Protein AF-A0A973D2G6-F1 (afdb_monomer)

Structure (mmCIF, N/CA/C/O backbone):
data_AF-A0A973D2G6-F1
#
_entry.id   AF-A0A973D2G6-F1
#
loop_
_atom_site.group_PDB
_atom_site.id
_atom_site.type_symbol
_atom_site.label_atom_id
_atom_site.label_alt_id
_atom_site.label_comp_id
_atom_site.label_asym_id
_atom_site.label_entity_id
_atom_site.label_seq_id
_atom_site.pdbx_PDB_ins_code
_atom_site.Cartn_x
_atom_site.Cartn_y
_atom_site.Cartn_z
_atom_site.occupancy
_atom_site.B_iso_or_equiv
_atom_site.auth_seq_id
_atom_site.auth_comp_id
_atom_site.auth_asym_id
_atom_site.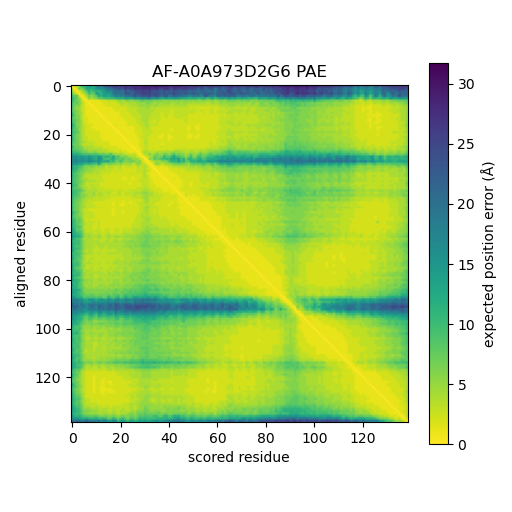auth_atom_id
_atom_site.pdbx_PDB_model_num
ATOM 1 N N . TYR A 1 1 ? -15.493 -5.789 -18.837 1.00 43.66 1 TYR A N 1
ATOM 2 C CA . TYR A 1 1 ? -16.357 -5.840 -17.644 1.00 43.66 1 TYR A CA 1
ATOM 3 C C . TYR A 1 1 ? -15.790 -6.729 -16.536 1.00 43.66 1 TYR A C 1
ATOM 5 O O . TYR A 1 1 ? -15.900 -6.309 -15.405 1.00 43.66 1 TYR A O 1
ATOM 13 N N . ALA A 1 2 ? -15.114 -7.859 -16.799 1.00 46.41 2 ALA A N 1
ATOM 14 C CA . ALA A 1 2 ? -14.555 -8.706 -15.726 1.00 46.41 2 ALA A CA 1
ATOM 15 C C . ALA A 1 2 ? -13.304 -8.147 -14.997 1.00 46.41 2 ALA A C 1
ATOM 17 O O . ALA A 1 2 ? -13.178 -8.348 -13.795 1.00 46.41 2 ALA A O 1
ATOM 18 N N . ASP A 1 3 ? -12.412 -7.409 -15.673 1.00 53.59 3 ASP A N 1
ATOM 19 C CA . ASP A 1 3 ? -11.165 -6.934 -15.032 1.00 53.59 3 ASP A CA 1
ATOM 20 C C . ASP A 1 3 ? -11.339 -5.658 -14.186 1.00 53.59 3 ASP A C 1
ATOM 22 O O . ASP A 1 3 ? -10.603 -5.437 -13.225 1.00 53.59 3 ASP A O 1
ATOM 26 N N . CYS A 1 4 ? -12.326 -4.813 -14.512 1.00 49.31 4 CYS A N 1
ATOM 27 C CA . CYS A 1 4 ? -12.565 -3.545 -13.807 1.00 49.31 4 CYS A CA 1
ATOM 28 C C . CYS A 1 4 ? -13.131 -3.748 -12.395 1.00 49.31 4 CYS A C 1
ATOM 30 O O . CYS A 1 4 ? -12.823 -2.963 -11.498 1.00 49.31 4 CYS A O 1
ATOM 32 N N . ASP A 1 5 ? -13.923 -4.805 -12.195 1.00 57.16 5 ASP A N 1
ATOM 33 C CA . ASP A 1 5 ? -14.519 -5.107 -10.894 1.00 57.16 5 ASP A CA 1
ATOM 34 C C . ASP A 1 5 ? -13.448 -5.568 -9.896 1.00 57.16 5 ASP A C 1
ATOM 36 O O . ASP A 1 5 ? -13.507 -5.196 -8.728 1.00 57.16 5 ASP A O 1
ATOM 40 N N . SER A 1 6 ? -12.409 -6.279 -10.356 1.00 79.31 6 SER A N 1
ATOM 41 C CA . SER A 1 6 ? -11.307 -6.731 -9.496 1.00 79.31 6 SER A CA 1
ATOM 42 C C . SER A 1 6 ? -10.602 -5.551 -8.820 1.00 79.31 6 SER A C 1
ATOM 44 O O . SER A 1 6 ? -10.541 -5.488 -7.595 1.00 79.31 6 SER A O 1
ATOM 46 N N . TYR A 1 7 ? -10.160 -4.549 -9.586 1.00 85.56 7 TYR A N 1
ATOM 47 C CA . TYR A 1 7 ? -9.412 -3.417 -9.029 1.00 85.56 7 TYR A CA 1
ATOM 48 C C . TYR A 1 7 ? -10.220 -2.598 -8.010 1.00 85.56 7 TYR A C 1
ATOM 50 O O . TYR A 1 7 ? -9.719 -2.282 -6.929 1.00 8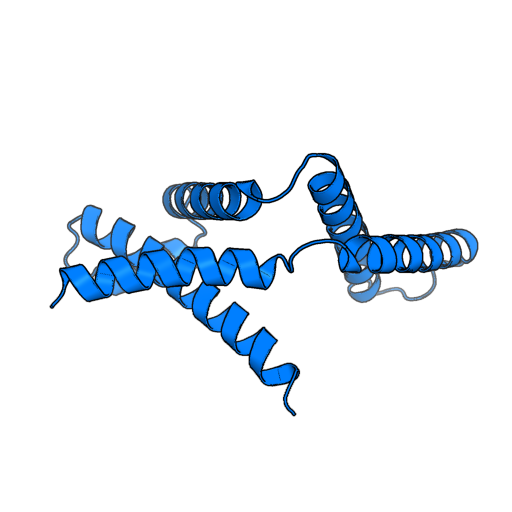5.56 7 TYR A O 1
ATOM 58 N N . LEU A 1 8 ? -11.481 -2.282 -8.327 1.00 89.31 8 LEU A N 1
ATOM 59 C CA . LEU A 1 8 ? -12.353 -1.529 -7.421 1.00 89.31 8 LEU A CA 1
ATOM 60 C C . LEU A 1 8 ? -12.645 -2.307 -6.134 1.00 89.31 8 LEU A C 1
ATOM 62 O O . LEU A 1 8 ? -12.681 -1.713 -5.058 1.00 89.31 8 LEU A O 1
ATOM 66 N N . ILE A 1 9 ? -12.800 -3.631 -6.221 1.00 90.94 9 ILE A N 1
ATOM 67 C CA . ILE A 1 9 ? -12.968 -4.488 -5.043 1.00 90.94 9 ILE A CA 1
ATOM 68 C C . ILE A 1 9 ? -11.711 -4.447 -4.166 1.00 90.94 9 ILE A C 1
ATOM 70 O O . ILE A 1 9 ? -11.829 -4.266 -2.954 1.00 90.94 9 ILE A O 1
ATOM 74 N N . LEU A 1 10 ? -10.512 -4.550 -4.751 1.00 92.62 10 LEU A N 1
ATOM 75 C CA . LEU A 1 10 ? -9.251 -4.470 -4.000 1.00 92.62 10 LEU A CA 1
ATOM 76 C C . LEU A 1 10 ? -9.110 -3.125 -3.271 1.00 92.62 10 LEU A C 1
ATOM 78 O O . LEU A 1 10 ? -8.747 -3.088 -2.091 1.00 92.62 10 LEU A O 1
ATOM 82 N N . GLN A 1 11 ? -9.453 -2.021 -3.942 1.00 92.75 11 GLN A N 1
ATOM 83 C CA . GLN A 1 11 ? -9.474 -0.694 -3.324 1.00 92.75 11 GLN A CA 1
ATOM 84 C C . GLN A 1 11 ? -10.495 -0.606 -2.190 1.00 92.75 11 GLN A C 1
ATOM 86 O O . GLN A 1 11 ? -10.174 -0.093 -1.119 1.00 92.75 11 GLN A O 1
ATOM 91 N N . TYR A 1 12 ? -11.706 -1.125 -2.399 1.00 93.75 12 TYR A N 1
ATOM 92 C CA . TYR A 1 12 ? -12.768 -1.095 -1.398 1.00 93.75 12 TYR A CA 1
ATOM 93 C C . TYR A 1 12 ? -12.383 -1.870 -0.134 1.00 93.75 12 TYR A C 1
ATOM 95 O O . TYR A 1 12 ? -12.524 -1.354 0.973 1.00 93.75 12 TYR A O 1
ATOM 103 N N . VAL A 1 13 ? -11.831 -3.077 -0.288 1.00 94.44 13 VAL A N 1
ATOM 104 C CA . VAL A 1 13 ? -11.350 -3.894 0.838 1.00 94.44 13 VAL A CA 1
ATOM 105 C C . VAL A 1 13 ? -10.221 -3.184 1.583 1.00 94.44 13 VAL A C 1
ATOM 107 O O . VAL A 1 13 ? -10.227 -3.138 2.813 1.00 94.44 13 VAL A O 1
ATOM 110 N N . SER A 1 14 ? -9.282 -2.579 0.854 1.00 94.69 14 SER A N 1
ATOM 111 C CA . SER A 1 14 ? -8.177 -1.827 1.455 1.00 94.69 14 SER A CA 1
ATOM 112 C C . SER A 1 14 ? -8.680 -0.611 2.242 1.00 94.69 14 SER A C 1
ATOM 114 O O . SER A 1 14 ? -8.268 -0.396 3.381 1.00 94.69 14 SER A O 1
ATOM 116 N N . ALA A 1 15 ? -9.626 0.148 1.681 1.00 94.94 15 ALA A N 1
ATOM 117 C CA . ALA A 1 15 ? -10.252 1.286 2.350 1.00 94.94 15 ALA A CA 1
ATOM 118 C C . ALA A 1 15 ? -11.027 0.859 3.607 1.00 94.94 15 ALA A C 1
ATOM 120 O O . ALA A 1 15 ? -10.889 1.486 4.657 1.00 94.94 15 ALA A O 1
ATOM 121 N N . ALA A 1 16 ? -11.786 -0.239 3.536 1.00 95.12 16 ALA A N 1
ATOM 122 C CA . ALA A 1 16 ? -12.478 -0.810 4.690 1.00 95.12 16 ALA A CA 1
ATOM 123 C C . ALA A 1 16 ? -11.498 -1.238 5.796 1.00 95.12 16 ALA A C 1
ATOM 125 O O . ALA A 1 16 ? -11.756 -1.010 6.979 1.00 95.12 16 ALA A O 1
ATOM 126 N N . GLY A 1 17 ? -10.345 -1.798 5.423 1.00 95.25 17 GLY A N 1
ATOM 127 C CA . GLY A 1 17 ? -9.265 -2.127 6.351 1.00 95.25 17 GLY A CA 1
ATOM 128 C C . GLY A 1 17 ? -8.706 -0.902 7.080 1.00 95.25 17 GLY A C 1
ATOM 129 O O . GLY A 1 17 ? -8.565 -0.919 8.304 1.00 95.25 17 GLY A O 1
ATOM 130 N N . ILE A 1 18 ? -8.457 0.193 6.356 1.00 95.44 18 ILE A N 1
ATOM 131 C CA . ILE A 1 18 ? -7.992 1.461 6.942 1.00 95.44 18 ILE A CA 1
ATOM 132 C C . ILE A 1 18 ? -9.053 2.058 7.877 1.00 95.44 18 ILE A C 1
ATOM 134 O O . ILE A 1 18 ? -8.727 2.456 8.996 1.00 95.44 18 ILE A O 1
ATOM 138 N N . LEU A 1 19 ? -10.325 2.067 7.464 1.00 95.12 19 LEU A N 1
ATOM 139 C CA . LEU A 1 19 ? -11.441 2.519 8.303 1.00 95.12 19 LEU A CA 1
ATOM 140 C C . LEU A 1 19 ? -11.526 1.708 9.599 1.00 95.12 19 LEU A C 1
ATOM 142 O O . LEU A 1 19 ? -11.677 2.276 10.680 1.00 95.12 19 LEU A O 1
ATOM 146 N N . ARG A 1 20 ? -11.346 0.385 9.516 1.00 94.38 20 ARG A N 1
ATOM 147 C CA . ARG A 1 20 ? -11.296 -0.473 10.700 1.00 94.38 20 ARG A CA 1
ATOM 148 C C . ARG A 1 20 ? -10.131 -0.105 11.617 1.00 94.38 20 ARG A C 1
ATOM 150 O O . ARG A 1 20 ? -10.333 -0.041 12.825 1.00 94.38 20 ARG A O 1
ATOM 157 N N . ARG A 1 21 ? -8.937 0.173 11.085 1.00 94.81 21 ARG A N 1
ATOM 158 C CA . ARG A 1 21 ? -7.797 0.631 11.902 1.00 94.81 21 ARG A CA 1
ATOM 159 C C . ARG A 1 21 ? -8.073 1.958 12.597 1.00 94.81 21 ARG A C 1
ATOM 161 O O . ARG A 1 21 ? -7.735 2.095 13.771 1.00 94.81 21 ARG A O 1
ATOM 168 N N . ALA A 1 22 ? -8.701 2.907 11.907 1.00 95.19 22 ALA A N 1
ATOM 169 C CA . ALA A 1 22 ? -9.112 4.171 12.510 1.00 95.19 22 ALA A CA 1
ATOM 170 C C . ALA A 1 22 ? -10.095 3.939 13.667 1.00 95.19 22 ALA A C 1
ATOM 172 O O . ALA A 1 22 ? -9.894 4.473 14.758 1.00 95.19 22 ALA A O 1
ATOM 173 N N . LEU A 1 23 ? -11.083 3.066 13.464 1.00 93.69 23 LEU A N 1
ATOM 174 C CA . LEU A 1 23 ? -12.061 2.708 14.486 1.00 93.69 23 LEU A CA 1
ATOM 175 C C . LEU A 1 23 ? -11.423 1.974 15.678 1.00 93.69 23 LEU A C 1
ATOM 177 O O . LEU A 1 23 ? -11.700 2.321 16.816 1.00 93.69 23 LEU A O 1
ATOM 181 N N . GLU A 1 24 ? -10.480 1.053 15.458 1.00 92.94 24 GLU A N 1
ATOM 182 C CA . GLU A 1 24 ? -9.734 0.384 16.542 1.00 92.94 24 GLU A CA 1
ATOM 183 C C . GLU A 1 24 ? -8.910 1.353 17.399 1.00 92.94 24 GLU A C 1
ATOM 185 O O . GLU A 1 24 ? -8.678 1.108 18.585 1.00 92.94 24 GLU A O 1
ATOM 190 N N . ILE A 1 25 ? -8.395 2.428 16.798 1.00 93.88 25 ILE A N 1
ATOM 191 C CA . ILE A 1 25 ? -7.657 3.467 17.522 1.00 93.88 25 ILE A CA 1
ATOM 192 C C . ILE A 1 25 ? -8.631 4.360 18.298 1.00 93.88 25 ILE A C 1
ATOM 194 O O . ILE A 1 25 ? -8.330 4.712 19.440 1.00 93.88 25 ILE A O 1
ATOM 198 N N . ALA A 1 26 ? -9.787 4.679 17.714 1.00 93.44 26 ALA A N 1
ATOM 199 C CA . ALA A 1 26 ? -10.846 5.438 18.371 1.00 93.44 26 ALA A CA 1
ATOM 200 C C . ALA A 1 26 ? -11.463 4.670 19.554 1.00 93.44 26 ALA A C 1
ATOM 202 O O . ALA A 1 26 ? -11.572 5.214 20.643 1.00 93.44 26 ALA A O 1
ATOM 203 N N . GLU A 1 27 ? -11.755 3.375 19.415 1.00 92.12 27 GLU A N 1
ATOM 204 C CA . GLU A 1 27 ? -12.243 2.527 20.518 1.00 92.12 27 GLU A CA 1
ATOM 205 C C . GLU A 1 27 ? -11.272 2.529 21.714 1.00 92.12 27 GLU A C 1
ATOM 207 O O . GLU A 1 27 ? -11.682 2.538 22.874 1.00 92.12 27 GLU A O 1
ATOM 212 N N . LYS A 1 28 ? -9.961 2.569 21.443 1.00 91.12 28 LYS A N 1
ATOM 213 C CA . LYS A 1 28 ? -8.918 2.616 22.479 1.00 91.12 28 LYS A CA 1
ATOM 214 C C . LYS A 1 28 ? -8.774 3.981 23.152 1.00 91.12 28 LYS A C 1
ATOM 216 O O . LYS A 1 28 ? -8.133 4.039 24.201 1.00 91.12 28 LYS A O 1
ATOM 221 N N . SER A 1 29 ? -9.306 5.065 22.580 1.00 86.56 29 SER A N 1
ATOM 222 C CA . SER A 1 29 ? -9.278 6.380 23.236 1.00 86.56 29 SER A CA 1
ATOM 223 C C . SER A 1 29 ? -10.285 6.470 24.387 1.00 86.56 29 SER A C 1
ATOM 225 O O . SER A 1 29 ? -10.064 7.243 25.318 1.00 86.56 29 SER A O 1
ATOM 227 N N . GLY A 1 30 ? -11.340 5.642 24.366 1.00 80.81 30 GLY A N 1
ATOM 228 C CA . GLY A 1 30 ? -12.384 5.610 25.393 1.00 80.81 30 GLY A CA 1
ATOM 229 C C . GLY A 1 30 ? -13.385 6.767 25.306 1.00 80.81 30 GLY A C 1
ATOM 230 O O . GLY A 1 30 ? -14.124 7.004 26.262 1.00 80.81 30 GLY A O 1
ATOM 231 N N . GLU A 1 31 ? -13.400 7.503 24.193 1.00 82.06 31 GLU A N 1
ATOM 232 C CA . GLU A 1 31 ? -14.386 8.554 23.932 1.00 82.06 31 GLU A CA 1
ATOM 233 C C . GLU A 1 31 ? -15.750 7.953 23.550 1.00 82.06 31 GLU A C 1
ATOM 235 O O . GLU A 1 31 ? -15.827 6.878 22.961 1.00 82.06 31 GLU A O 1
ATOM 240 N N . LEU A 1 32 ? -16.841 8.644 23.911 1.00 77.38 32 LEU A N 1
ATOM 241 C CA . LEU A 1 32 ? -18.211 8.168 23.666 1.00 77.38 32 LEU A CA 1
ATOM 242 C C . LEU A 1 32 ? -18.593 8.172 22.178 1.00 77.38 32 LEU A C 1
ATOM 244 O O . LEU A 1 32 ? -19.444 7.381 21.782 1.00 77.38 32 LEU A O 1
ATOM 248 N N . ASP A 1 33 ? -17.986 9.052 21.376 1.00 87.62 33 ASP A N 1
ATOM 249 C CA . ASP A 1 33 ? -18.256 9.186 19.942 1.00 87.62 33 ASP A CA 1
ATOM 250 C C . ASP A 1 33 ? -17.069 8.671 19.118 1.00 87.62 33 ASP A C 1
ATOM 252 O O . ASP A 1 33 ? -16.213 9.421 18.644 1.00 87.62 33 ASP A O 1
ATOM 256 N N . THR A 1 34 ? -16.972 7.347 19.008 1.00 91.12 34 THR A N 1
ATOM 257 C CA . THR A 1 34 ? -15.857 6.682 18.324 1.00 91.12 34 THR A CA 1
ATOM 258 C C . THR A 1 34 ? -15.825 6.971 16.823 1.00 91.12 34 THR A C 1
ATOM 260 O O . THR A 1 34 ? -14.747 6.980 16.228 1.00 91.12 34 THR A O 1
ATOM 263 N N . ASP A 1 35 ? -16.979 7.230 16.210 1.00 91.56 35 ASP A N 1
ATOM 264 C CA . ASP A 1 35 ? -17.114 7.422 14.765 1.00 91.56 35 ASP A CA 1
ATOM 265 C C . ASP A 1 35 ? -16.585 8.792 14.332 1.00 91.56 35 ASP A C 1
ATOM 267 O O . ASP A 1 35 ? -15.822 8.884 13.362 1.00 91.56 35 ASP A O 1
ATOM 271 N N . ASP A 1 36 ? -16.913 9.852 15.075 1.00 92.62 36 ASP A N 1
ATOM 272 C CA . ASP A 1 36 ? -16.378 11.187 14.805 1.00 92.62 36 ASP A CA 1
ATOM 273 C C . ASP A 1 36 ? -14.874 11.268 15.102 1.00 92.62 36 ASP A C 1
ATOM 275 O O . ASP A 1 36 ? -14.125 11.902 14.350 1.00 92.62 36 ASP A O 1
ATOM 279 N N . VAL A 1 37 ? -14.392 10.558 16.129 1.00 92.50 37 VAL A N 1
ATOM 280 C CA . VAL A 1 37 ? -12.949 10.428 16.387 1.00 92.50 37 VAL A CA 1
ATOM 281 C C . VAL A 1 37 ? -12.257 9.710 15.231 1.00 92.50 37 VAL A C 1
ATOM 283 O O . VAL A 1 37 ? -11.254 10.210 14.722 1.00 92.50 37 VAL A O 1
ATOM 286 N N . ALA A 1 38 ? -12.787 8.573 14.771 1.00 93.38 38 ALA A N 1
ATOM 287 C CA . ALA A 1 38 ? -12.213 7.824 13.654 1.00 93.38 38 ALA A CA 1
ATOM 288 C C . ALA A 1 38 ? -12.184 8.650 12.360 1.00 93.38 38 ALA A C 1
ATOM 290 O O . ALA A 1 38 ? -11.169 8.653 11.659 1.00 93.38 38 ALA A O 1
ATOM 291 N N . ARG A 1 39 ? -13.255 9.403 12.069 1.00 94.69 39 ARG A N 1
ATOM 292 C CA . ARG A 1 39 ? -13.300 10.328 10.928 1.00 94.69 39 ARG A CA 1
ATOM 293 C C . ARG A 1 39 ? -12.210 11.386 11.039 1.00 94.69 39 ARG A C 1
ATOM 295 O O . ARG A 1 39 ? -11.448 11.572 10.093 1.00 94.69 39 ARG A O 1
ATOM 302 N N . LYS A 1 40 ? -12.089 12.026 12.204 1.00 94.25 40 LYS A N 1
ATOM 303 C CA . LYS A 1 40 ? -11.072 13.051 12.441 1.00 94.25 40 LYS A CA 1
ATOM 304 C C . LYS A 1 40 ? -9.661 12.501 12.255 1.00 94.25 40 LYS A C 1
ATOM 306 O O . LYS A 1 40 ? -8.867 13.142 11.581 1.00 94.25 40 LYS A O 1
ATOM 311 N N . LEU A 1 41 ? -9.367 11.303 12.775 1.00 94.62 41 LEU A N 1
ATOM 312 C CA . LEU A 1 41 ? -8.061 10.653 12.596 1.00 94.62 41 LEU A CA 1
ATOM 313 C C . LEU A 1 41 ? -7.676 10.519 11.113 1.00 94.62 41 LEU A C 1
ATOM 315 O O . LEU A 1 41 ? -6.501 10.673 10.782 1.00 94.62 41 LEU A O 1
ATOM 319 N N . ILE A 1 42 ? -8.651 10.231 10.243 1.00 95.12 42 ILE A N 1
ATOM 320 C CA . ILE A 1 42 ? -8.454 10.104 8.793 1.00 95.12 42 ILE A CA 1
ATOM 321 C C . ILE A 1 42 ? -8.281 11.479 8.147 1.00 95.12 42 ILE A C 1
ATOM 323 O O . ILE A 1 42 ? -7.321 11.683 7.413 1.00 95.12 42 ILE A O 1
ATOM 327 N N . GLU A 1 43 ? -9.178 12.424 8.435 1.00 95.69 43 GLU A N 1
ATOM 328 C CA . GLU A 1 43 ? -9.154 13.768 7.841 1.00 95.69 43 GLU A CA 1
ATOM 329 C C . GLU A 1 43 ? -7.885 14.550 8.191 1.00 95.69 43 GLU A C 1
ATOM 331 O O . GLU A 1 43 ? -7.377 15.304 7.364 1.00 95.69 43 GLU A O 1
ATOM 336 N N . THR A 1 44 ? -7.367 14.379 9.410 1.00 95.31 44 THR A N 1
ATOM 337 C CA . THR A 1 44 ? -6.158 15.072 9.872 1.00 95.31 44 THR A CA 1
ATOM 338 C C . THR A 1 44 ? -4.886 14.241 9.724 1.00 95.31 44 THR A C 1
ATOM 340 O O . THR A 1 44 ? -3.838 14.684 10.189 1.00 95.31 44 THR A O 1
ATOM 343 N N . GLU A 1 45 ? -4.967 13.048 9.121 1.00 94.38 45 GLU A N 1
ATOM 344 C CA . GLU A 1 45 ? -3.841 12.123 8.921 1.00 94.38 45 GLU A CA 1
ATOM 345 C C . GLU A 1 45 ? -3.002 11.925 10.197 1.00 94.38 45 GLU A C 1
ATOM 347 O O . GLU A 1 45 ? -1.777 12.061 10.225 1.00 94.38 45 GLU A O 1
ATOM 352 N N . GLU A 1 46 ? -3.686 11.634 11.303 1.00 94.75 46 GLU A N 1
ATOM 353 C CA . GLU A 1 46 ? -3.058 11.567 12.620 1.00 94.75 46 GLU A CA 1
ATOM 354 C C . GLU A 1 46 ? -1.954 10.510 12.673 1.00 94.75 46 GLU A C 1
ATOM 356 O O . GLU A 1 46 ? -2.115 9.370 12.224 1.00 94.75 46 GLU A O 1
ATOM 361 N N . LYS A 1 47 ? -0.824 10.864 13.299 1.00 95.00 47 LYS A N 1
ATOM 362 C CA . LYS A 1 47 ? 0.393 10.038 13.279 1.00 95.00 47 LYS A CA 1
ATOM 363 C C . LYS A 1 47 ? 0.143 8.605 13.753 1.00 95.00 47 LYS A C 1
ATOM 365 O O . LYS A 1 47 ? 0.685 7.667 13.182 1.00 95.00 47 LYS A O 1
ATOM 370 N N . LYS A 1 48 ? -0.695 8.420 14.778 1.00 94.19 48 LYS A N 1
ATOM 371 C CA . LYS A 1 48 ? -1.023 7.085 15.309 1.00 94.19 48 LYS A CA 1
ATOM 372 C C . LYS A 1 48 ? -1.687 6.187 14.260 1.00 94.19 48 LYS A C 1
ATOM 374 O O . LYS A 1 48 ? -1.398 4.993 14.225 1.00 94.19 48 LYS A O 1
ATOM 379 N N . LEU A 1 49 ? -2.567 6.752 13.431 1.00 95.00 49 LEU A N 1
ATOM 380 C CA . LEU A 1 49 ? -3.215 6.029 12.341 1.00 95.00 49 LEU A CA 1
ATOM 381 C C . LEU A 1 49 ? -2.210 5.736 11.226 1.00 95.00 49 LEU A C 1
ATOM 383 O O . LEU A 1 49 ? -2.120 4.593 10.782 1.00 95.00 49 LEU A O 1
ATOM 387 N N . LEU A 1 50 ? -1.403 6.727 10.836 1.00 96.38 50 LEU A N 1
ATOM 388 C CA . LEU A 1 50 ? -0.361 6.546 9.822 1.00 96.38 50 LEU A CA 1
ATOM 389 C C . LEU A 1 50 ? 0.654 5.465 10.213 1.00 96.38 50 LEU A C 1
ATOM 391 O O . LEU A 1 50 ? 0.996 4.626 9.383 1.00 96.38 50 LEU A O 1
ATOM 395 N N . ASP A 1 51 ? 1.100 5.435 11.469 1.00 96.69 51 ASP A N 1
ATOM 396 C CA . ASP A 1 51 ? 2.033 4.423 11.973 1.00 96.69 51 ASP A CA 1
ATOM 397 C C . ASP A 1 51 ? 1.404 3.014 11.924 1.00 96.69 51 ASP A C 1
ATOM 399 O O . ASP A 1 51 ? 2.067 2.042 11.549 1.00 96.69 51 ASP A O 1
ATOM 403 N N . ALA A 1 52 ? 0.111 2.894 12.256 1.00 95.31 52 ALA A N 1
ATOM 404 C CA . ALA A 1 52 ? -0.621 1.629 12.184 1.00 95.31 52 ALA A CA 1
ATOM 405 C C . ALA A 1 52 ? -0.775 1.135 10.737 1.00 95.31 52 ALA A C 1
ATOM 407 O O . ALA A 1 52 ? -0.432 -0.010 10.443 1.00 95.31 52 ALA A O 1
ATOM 408 N N . VAL A 1 53 ? -1.209 2.009 9.825 1.00 95.88 53 VAL A N 1
ATOM 409 C CA . VAL A 1 53 ? -1.328 1.689 8.395 1.00 95.88 53 VAL A CA 1
ATOM 410 C C . VAL A 1 53 ? 0.042 1.349 7.809 1.00 95.88 53 VAL A C 1
ATOM 412 O O . VAL A 1 53 ? 0.176 0.356 7.106 1.00 95.88 53 VAL A O 1
ATOM 415 N N . THR A 1 54 ? 1.094 2.093 8.154 1.00 96.00 54 THR A N 1
ATOM 416 C CA . THR A 1 54 ? 2.464 1.814 7.689 1.00 96.00 54 THR A CA 1
ATOM 417 C C . THR A 1 54 ? 2.931 0.425 8.114 1.00 96.00 54 THR A C 1
ATOM 419 O O . THR A 1 54 ? 3.574 -0.277 7.334 1.00 96.00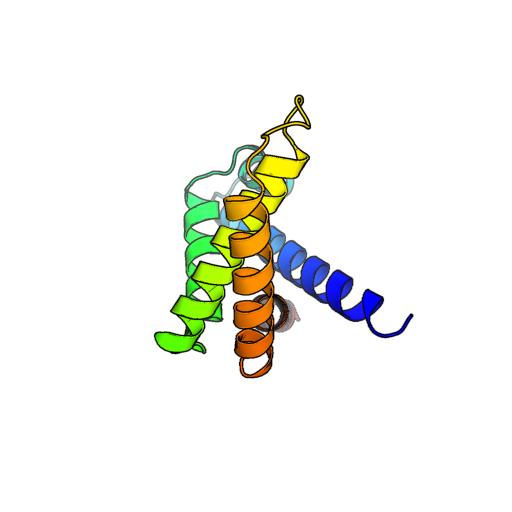 54 THR A O 1
ATOM 422 N N . LYS A 1 55 ? 2.588 -0.008 9.331 1.00 96.19 55 LYS A N 1
ATOM 423 C CA . LYS A 1 55 ? 2.900 -1.358 9.810 1.00 96.19 55 LYS A CA 1
ATOM 424 C C . LYS A 1 55 ? 2.167 -2.439 9.011 1.00 96.19 55 LYS A C 1
ATOM 426 O O . LYS A 1 55 ? 2.785 -3.453 8.687 1.00 96.19 55 LYS A O 1
ATOM 431 N N . ASP A 1 56 ? 0.892 -2.227 8.696 1.00 95.19 56 ASP A N 1
ATOM 432 C CA . ASP A 1 56 ? 0.105 -3.150 7.869 1.00 95.19 56 ASP A CA 1
ATOM 433 C C . ASP A 1 56 ? 0.665 -3.219 6.438 1.00 95.19 56 ASP A C 1
ATOM 435 O O . ASP A 1 56 ? 0.906 -4.304 5.912 1.00 95.19 56 ASP A O 1
ATOM 439 N N . MET A 1 57 ? 0.995 -2.069 5.840 1.00 93.94 57 MET A N 1
ATOM 440 C CA . MET A 1 57 ? 1.627 -2.000 4.517 1.00 93.94 57 MET A CA 1
ATOM 441 C C . MET A 1 57 ? 2.982 -2.708 4.501 1.00 93.94 57 MET A C 1
ATOM 443 O O . MET A 1 57 ? 3.278 -3.477 3.590 1.00 93.94 57 MET A O 1
ATOM 447 N N . ALA A 1 58 ? 3.801 -2.508 5.537 1.00 94.31 58 ALA A N 1
ATOM 448 C CA . ALA A 1 58 ? 5.066 -3.216 5.678 1.00 94.31 58 ALA A CA 1
ATOM 449 C C . ALA A 1 58 ? 4.863 -4.732 5.811 1.00 94.31 58 ALA A C 1
ATOM 451 O O . ALA A 1 58 ? 5.700 -5.491 5.335 1.00 94.31 58 ALA A O 1
ATOM 452 N N . ALA A 1 59 ? 3.774 -5.186 6.443 1.00 94.31 59 ALA A N 1
ATOM 453 C CA . ALA A 1 59 ? 3.441 -6.603 6.530 1.00 94.31 59 ALA A CA 1
ATOM 454 C C . ALA A 1 59 ? 3.011 -7.181 5.174 1.00 94.31 59 ALA A C 1
ATOM 456 O O . ALA A 1 59 ? 3.492 -8.257 4.824 1.00 94.31 59 ALA A O 1
ATOM 457 N N . ALA A 1 60 ? 2.188 -6.461 4.405 1.00 92.81 60 ALA A N 1
ATOM 458 C CA . ALA A 1 60 ? 1.810 -6.846 3.042 1.00 92.81 60 ALA A CA 1
ATOM 459 C C . ALA A 1 60 ? 3.033 -6.927 2.109 1.00 92.81 60 ALA A C 1
ATOM 461 O O . ALA A 1 60 ? 3.144 -7.831 1.288 1.00 92.81 60 ALA A O 1
ATOM 462 N N . LEU A 1 61 ? 4.013 -6.036 2.294 1.00 93.00 61 LEU A N 1
ATOM 463 C CA . LEU A 1 61 ? 5.227 -6.010 1.478 1.00 93.00 61 LEU A CA 1
ATOM 464 C C . LEU A 1 61 ? 6.238 -7.129 1.788 1.00 93.00 61 LEU A C 1
ATOM 466 O O . LEU A 1 61 ? 7.184 -7.305 1.026 1.00 93.00 61 LEU A O 1
ATOM 470 N N . LYS A 1 62 ? 6.065 -7.910 2.864 1.00 93.00 62 LYS A N 1
ATOM 471 C CA . LYS A 1 62 ? 7.024 -8.972 3.247 1.00 93.00 62 LYS A CA 1
ATOM 472 C C . LYS A 1 62 ? 7.135 -10.119 2.243 1.00 93.00 62 LYS A C 1
ATOM 474 O O . LYS A 1 62 ? 8.078 -10.898 2.339 1.00 93.00 62 LYS A O 1
ATOM 479 N N . VAL A 1 63 ? 6.164 -10.258 1.343 1.00 90.56 63 VAL A N 1
ATOM 480 C CA . VAL A 1 63 ? 6.150 -11.302 0.306 1.00 90.56 63 VAL A CA 1
ATOM 481 C C . VAL A 1 63 ? 7.169 -11.005 -0.800 1.00 90.56 63 VAL A C 1
ATOM 483 O O . VAL A 1 63 ? 7.627 -11.919 -1.480 1.00 90.56 63 VAL A O 1
ATOM 486 N N . TYR A 1 64 ? 7.555 -9.739 -0.960 1.00 93.25 64 TYR A N 1
ATOM 487 C CA . TYR A 1 64 ? 8.475 -9.297 -2.000 1.00 93.25 64 TYR A CA 1
ATOM 488 C C . TYR A 1 64 ? 9.931 -9.410 -1.544 1.00 93.25 64 TYR A C 1
ATOM 490 O O . TYR A 1 64 ? 10.277 -9.034 -0.423 1.00 93.25 64 TYR A O 1
ATOM 498 N N . ASP A 1 65 ? 10.793 -9.888 -2.437 1.00 93.56 65 ASP A N 1
ATOM 499 C CA . ASP A 1 65 ? 12.241 -9.839 -2.253 1.00 93.56 65 ASP A CA 1
ATOM 500 C C . ASP A 1 65 ? 12.814 -8.460 -2.637 1.00 93.56 65 ASP A C 1
ATOM 502 O O . ASP A 1 65 ? 12.116 -7.580 -3.152 1.00 93.56 65 ASP A O 1
ATOM 506 N N . ASP A 1 66 ? 14.110 -8.257 -2.389 1.00 94.75 66 ASP A N 1
ATOM 507 C CA . ASP A 1 66 ? 14.786 -6.983 -2.669 1.00 94.75 66 ASP A CA 1
ATOM 508 C C . ASP A 1 66 ? 14.692 -6.579 -4.151 1.00 94.75 66 ASP A C 1
ATOM 510 O O . ASP A 1 66 ? 14.613 -5.390 -4.482 1.00 94.75 66 ASP A O 1
ATOM 514 N N . GLN A 1 67 ? 14.680 -7.561 -5.058 1.00 93.38 67 GLN A N 1
ATOM 515 C CA . GLN A 1 67 ? 14.559 -7.318 -6.490 1.00 93.38 67 GLN A CA 1
ATOM 516 C C . GLN A 1 67 ? 13.153 -6.821 -6.845 1.00 93.38 67 GLN A C 1
ATOM 518 O O . GLN A 1 67 ? 13.018 -5.793 -7.514 1.00 93.38 67 GLN A O 1
ATOM 523 N N . ALA A 1 68 ? 12.114 -7.491 -6.356 1.00 93.19 68 ALA A N 1
ATOM 524 C CA . ALA A 1 68 ? 10.730 -7.102 -6.571 1.00 93.19 68 ALA A CA 1
ATOM 525 C C . ALA A 1 68 ? 10.422 -5.735 -5.939 1.00 93.19 68 ALA A C 1
ATOM 527 O O . ALA A 1 68 ? 9.790 -4.883 -6.569 1.00 93.19 68 ALA A O 1
ATOM 528 N N . LEU A 1 69 ? 10.946 -5.457 -4.739 1.00 94.81 69 LEU A N 1
ATOM 529 C CA . LEU A 1 69 ? 10.825 -4.145 -4.092 1.00 94.81 69 LEU A CA 1
ATOM 530 C C . LEU A 1 69 ? 11.500 -3.029 -4.903 1.00 94.81 69 LEU A C 1
ATOM 532 O O . LEU A 1 69 ? 10.965 -1.917 -4.997 1.00 94.81 69 LEU A O 1
ATOM 536 N N . SER A 1 70 ? 12.648 -3.311 -5.523 1.00 95.06 70 SER A N 1
ATOM 537 C CA . SER A 1 70 ? 13.322 -2.374 -6.428 1.00 95.06 70 SER A CA 1
ATOM 538 C C . SER A 1 70 ? 12.449 -2.037 -7.644 1.00 95.06 70 SER A C 1
ATOM 540 O O . SER A 1 70 ? 12.289 -0.860 -7.983 1.00 95.06 70 SER A O 1
ATOM 542 N N . ILE A 1 71 ? 11.806 -3.044 -8.246 1.00 95.50 71 ILE A N 1
ATOM 543 C CA . ILE A 1 71 ? 10.901 -2.887 -9.397 1.00 95.50 71 ILE A CA 1
ATOM 544 C C . ILE A 1 71 ? 9.634 -2.105 -9.013 1.00 95.50 71 ILE A C 1
ATOM 546 O O . ILE A 1 71 ? 9.242 -1.171 -9.719 1.00 95.50 71 ILE A O 1
ATOM 550 N N . LEU A 1 72 ? 9.019 -2.408 -7.865 1.00 94.88 72 LEU A N 1
ATOM 551 C CA . LEU A 1 72 ? 7.870 -1.656 -7.341 1.00 94.88 72 LEU A CA 1
ATOM 552 C C . LEU A 1 72 ? 8.231 -0.189 -7.071 1.00 94.88 72 LEU A C 1
ATOM 554 O O . LEU A 1 72 ? 7.476 0.724 -7.413 1.00 94.88 72 LEU A O 1
ATOM 558 N N . THR A 1 73 ? 9.416 0.060 -6.511 1.00 95.31 73 THR A N 1
ATOM 559 C CA . THR A 1 73 ? 9.908 1.421 -6.252 1.00 95.31 73 THR A CA 1
ATOM 560 C C . THR A 1 73 ? 10.165 2.182 -7.552 1.00 95.31 73 THR A C 1
ATOM 562 O O . THR A 1 73 ? 9.813 3.360 -7.661 1.00 95.31 73 THR A O 1
ATOM 565 N N . ALA A 1 74 ? 10.759 1.528 -8.552 1.00 95.44 74 ALA A N 1
ATOM 566 C CA . ALA A 1 74 ? 10.947 2.103 -9.878 1.00 95.44 74 ALA A CA 1
ATOM 567 C C . ALA A 1 74 ? 9.598 2.432 -10.538 1.00 95.44 74 ALA A C 1
ATOM 569 O O . ALA A 1 74 ? 9.446 3.529 -11.078 1.00 95.44 74 ALA A O 1
ATOM 570 N N . ASN A 1 75 ? 8.605 1.545 -10.403 1.00 95.69 75 ASN A N 1
ATOM 571 C CA . ASN A 1 75 ? 7.246 1.784 -10.886 1.00 95.69 75 ASN A CA 1
ATOM 572 C C . ASN A 1 75 ? 6.642 3.038 -10.258 1.00 95.69 75 ASN A C 1
ATOM 574 O O . ASN A 1 75 ? 6.179 3.928 -10.967 1.00 95.69 75 ASN A O 1
ATOM 578 N N . LYS A 1 76 ? 6.694 3.128 -8.922 1.00 94.94 76 LYS A N 1
ATOM 579 C CA . LYS A 1 76 ? 6.172 4.274 -8.175 1.00 94.94 76 LYS A CA 1
ATOM 580 C C . LYS A 1 76 ? 6.799 5.578 -8.665 1.00 94.94 76 LYS A C 1
ATOM 582 O O . LYS A 1 76 ? 6.079 6.502 -9.013 1.00 94.94 76 LYS A O 1
ATOM 587 N N . ARG A 1 77 ? 8.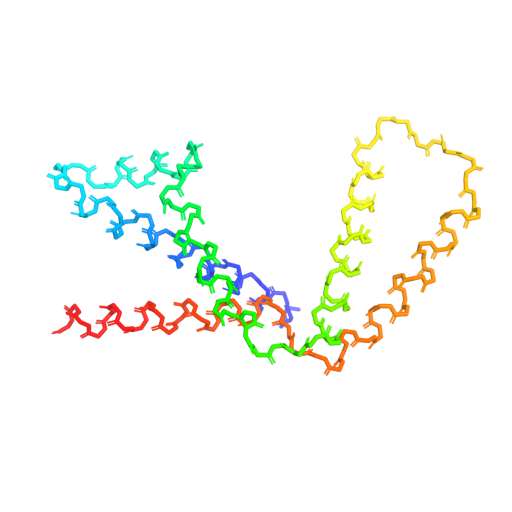130 5.632 -8.782 1.00 94.75 77 ARG A N 1
ATOM 588 C CA . ARG A 1 77 ? 8.849 6.830 -9.257 1.00 94.75 77 ARG A CA 1
ATOM 589 C C . ARG A 1 77 ? 8.432 7.256 -10.665 1.00 94.75 77 ARG A C 1
ATOM 591 O O . ARG A 1 77 ? 8.310 8.450 -10.927 1.00 94.75 77 ARG A O 1
ATOM 598 N N . LEU A 1 78 ? 8.242 6.298 -11.575 1.00 94.75 78 LEU A N 1
ATOM 599 C CA . LEU A 1 78 ? 7.784 6.582 -12.936 1.00 94.75 78 LEU A CA 1
ATOM 600 C C . LEU A 1 78 ? 6.345 7.106 -12.943 1.00 94.75 78 LEU A C 1
ATOM 602 O O . LEU A 1 78 ? 6.050 8.044 -13.682 1.00 94.75 78 LEU A O 1
ATOM 606 N N . THR A 1 79 ? 5.463 6.530 -12.126 1.00 93.94 79 THR A N 1
ATOM 607 C CA . THR A 1 79 ? 4.082 6.999 -11.956 1.00 93.94 79 THR A CA 1
ATOM 608 C C . THR A 1 79 ? 4.041 8.406 -11.367 1.00 93.94 79 THR A C 1
ATOM 610 O O . THR A 1 79 ? 3.462 9.284 -11.998 1.00 93.94 79 THR A O 1
ATOM 613 N N . ASP A 1 80 ? 4.760 8.662 -10.271 1.00 93.69 80 ASP A N 1
ATOM 614 C CA . ASP A 1 80 ? 4.838 9.982 -9.630 1.00 93.69 80 ASP A CA 1
ATOM 615 C C . ASP A 1 80 ? 5.331 11.057 -10.617 1.00 93.69 80 ASP A C 1
ATOM 617 O O . ASP A 1 80 ? 4.805 12.173 -10.666 1.00 93.69 80 ASP A O 1
ATOM 621 N N . TYR A 1 81 ? 6.319 10.723 -11.457 1.00 90.25 81 TYR A N 1
ATOM 622 C CA . TYR A 1 81 ? 6.790 11.621 -12.510 1.00 90.25 81 TYR A CA 1
ATOM 623 C C . TYR A 1 81 ? 5.716 11.872 -13.578 1.00 90.25 81 TYR A C 1
ATOM 625 O O . TYR A 1 81 ? 5.479 13.019 -13.962 1.00 90.25 81 TYR A O 1
ATOM 633 N N . LYS A 1 82 ? 5.064 10.810 -14.072 1.00 90.44 82 LYS A N 1
ATOM 634 C CA . LYS A 1 82 ? 3.991 10.904 -15.076 1.00 90.44 82 LYS A CA 1
ATOM 635 C C . LYS A 1 82 ? 2.819 11.744 -14.559 1.00 90.44 82 LYS A C 1
ATOM 637 O O . LYS A 1 82 ? 2.294 12.567 -15.306 1.00 90.44 82 LYS A O 1
ATOM 642 N N . ASP A 1 83 ? 2.450 11.587 -13.293 1.00 91.94 83 ASP A N 1
ATOM 643 C CA . ASP A 1 83 ? 1.384 12.359 -12.654 1.00 91.94 83 ASP A CA 1
ATOM 644 C C . ASP A 1 83 ? 1.786 13.820 -12.459 1.00 91.94 83 ASP A C 1
ATOM 646 O O . ASP A 1 83 ? 1.031 14.717 -12.828 1.00 91.94 83 ASP A O 1
ATOM 650 N N . SER A 1 84 ? 3.019 14.077 -12.017 1.00 88.81 84 SER A N 1
ATOM 651 C CA . SER A 1 84 ? 3.566 15.439 -11.945 1.00 88.81 84 SER A CA 1
ATOM 652 C C . SER A 1 84 ? 3.547 16.142 -13.307 1.00 88.81 84 SER A C 1
ATOM 654 O O . SER A 1 84 ? 3.276 17.338 -13.389 1.00 88.81 84 SER A O 1
ATOM 656 N N . PHE A 1 85 ? 3.806 15.406 -14.393 1.00 85.62 85 PHE A N 1
ATOM 657 C CA . PHE A 1 85 ? 3.733 15.941 -15.753 1.00 85.62 85 PHE A CA 1
ATOM 658 C C . PHE A 1 85 ? 2.293 16.281 -16.165 1.00 85.62 85 PHE A C 1
ATOM 660 O O . PHE A 1 85 ? 2.064 17.331 -16.762 1.00 85.62 85 PHE A O 1
ATOM 667 N N . ARG A 1 86 ? 1.319 15.428 -15.816 1.00 86.31 86 ARG A N 1
ATOM 668 C CA . ARG A 1 86 ? -0.116 15.660 -16.076 1.00 86.31 86 ARG A CA 1
ATOM 669 C C . ARG A 1 86 ? -0.670 16.864 -15.318 1.00 86.31 86 ARG A C 1
ATOM 671 O O . ARG A 1 86 ? -1.521 17.562 -15.853 1.00 86.31 86 ARG A O 1
ATOM 678 N N . LEU A 1 87 ? -0.192 17.096 -14.097 1.00 88.38 87 LEU A N 1
ATOM 679 C CA . LEU A 1 87 ? -0.624 18.197 -13.230 1.00 88.38 87 LEU A CA 1
ATOM 680 C C . LEU A 1 87 ? 0.021 19.546 -13.586 1.00 88.38 87 LEU A C 1
ATOM 682 O O . LEU A 1 87 ? -0.267 20.554 -12.944 1.00 88.38 87 LEU A O 1
ATOM 686 N N . ARG A 1 88 ? 0.920 19.590 -14.576 1.00 84.75 88 ARG A N 1
ATOM 687 C CA . ARG A 1 88 ? 1.607 20.825 -14.953 1.00 84.75 88 ARG A CA 1
ATOM 688 C C . ARG A 1 88 ? 0.727 21.691 -15.855 1.00 84.75 88 ARG A C 1
ATOM 690 O O . ARG A 1 88 ? 0.266 21.245 -16.899 1.00 84.75 88 ARG A O 1
ATOM 697 N N . GLU A 1 89 ? 0.624 22.973 -15.514 1.00 75.69 89 GLU A N 1
ATOM 698 C CA . GLU A 1 89 ? -0.108 23.988 -16.295 1.00 75.69 89 GLU A CA 1
ATOM 699 C C . GLU A 1 89 ? 0.510 24.278 -17.678 1.00 75.69 89 GLU A C 1
ATOM 701 O O . GLU A 1 89 ? -0.164 24.734 -18.597 1.00 75.69 89 GLU A O 1
ATOM 706 N N . VAL A 1 90 ? 1.809 24.014 -17.857 1.00 77.19 90 VAL A N 1
ATOM 707 C CA . VAL A 1 90 ? 2.515 24.228 -19.131 1.00 77.19 90 VAL A CA 1
ATOM 708 C C . VAL A 1 90 ? 2.738 22.884 -19.809 1.00 77.19 90 VAL A C 1
ATOM 710 O O . VAL A 1 90 ? 3.374 22.008 -19.238 1.00 77.19 90 VAL A O 1
ATOM 713 N N . TRP A 1 91 ? 2.294 22.696 -21.047 1.00 66.00 91 TRP A N 1
ATOM 714 C CA . TRP A 1 91 ? 2.457 21.406 -21.736 1.00 66.00 91 TRP A CA 1
ATOM 715 C C . TRP A 1 91 ? 3.801 21.218 -22.439 1.00 66.00 91 TRP A C 1
ATOM 717 O O . TRP A 1 91 ? 4.276 20.090 -22.543 1.00 66.00 91 TRP A O 1
ATOM 727 N N . ASP A 1 92 ? 4.453 22.294 -22.875 1.00 67.00 92 ASP A N 1
ATOM 728 C CA . ASP A 1 92 ? 5.694 22.163 -23.638 1.00 67.00 92 ASP A CA 1
ATOM 729 C C . ASP A 1 92 ? 6.925 22.128 -22.718 1.00 67.00 92 ASP A C 1
ATOM 731 O O . ASP A 1 92 ? 7.200 23.060 -21.956 1.00 67.00 92 ASP A O 1
ATOM 735 N N . THR A 1 93 ? 7.652 21.013 -22.731 1.00 71.38 93 THR A N 1
ATOM 736 C CA . THR A 1 93 ? 8.971 20.861 -22.095 1.00 71.38 93 THR A CA 1
ATOM 737 C C . THR A 1 93 ? 10.118 20.875 -23.096 1.00 71.38 93 THR A C 1
ATOM 739 O O . THR A 1 93 ? 11.264 20.946 -22.659 1.00 71.38 93 THR A O 1
ATOM 742 N N . GLN A 1 94 ? 9.848 20.726 -24.401 1.00 74.69 94 GLN A N 1
ATOM 743 C CA . GLN A 1 94 ? 10.844 20.433 -25.445 1.00 74.69 94 GLN A CA 1
ATOM 744 C C . GLN A 1 94 ? 11.874 19.349 -25.053 1.00 74.69 94 GLN A C 1
ATOM 746 O O . GLN A 1 94 ? 12.996 19.314 -25.555 1.00 74.69 94 GLN A O 1
ATOM 751 N N . ALA A 1 95 ? 11.495 18.427 -24.163 1.00 82.44 95 ALA A N 1
ATOM 752 C CA . ALA A 1 95 ? 12.389 17.438 -23.561 1.00 82.44 95 ALA A CA 1
ATOM 753 C C . ALA A 1 95 ? 12.181 16.041 -24.166 1.00 82.44 95 ALA A C 1
ATOM 755 O O . ALA A 1 95 ? 11.993 15.06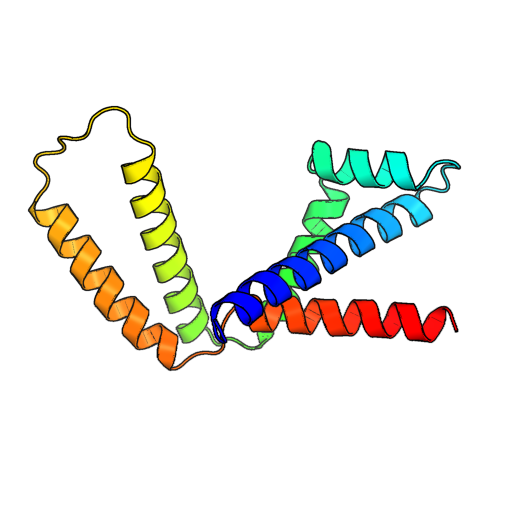0 -23.447 1.00 82.44 95 ALA A O 1
ATOM 756 N N . LEU A 1 96 ? 12.223 15.943 -25.501 1.00 84.50 96 LEU A N 1
ATOM 757 C CA . LEU A 1 96 ? 11.931 14.704 -26.236 1.00 84.50 96 LEU A CA 1
ATOM 758 C C . LEU A 1 96 ? 12.769 13.511 -25.747 1.00 84.50 96 LEU A C 1
ATOM 760 O O . LEU A 1 96 ? 12.238 12.417 -25.569 1.00 84.50 96 LEU A O 1
ATOM 764 N N . GLY A 1 97 ? 14.062 13.721 -25.479 1.00 89.75 97 GLY A N 1
ATOM 765 C CA . GLY A 1 97 ? 14.948 12.665 -24.978 1.00 89.75 97 GLY A CA 1
ATOM 766 C C . GLY A 1 97 ? 14.505 12.106 -23.624 1.00 89.75 97 GLY A C 1
ATOM 767 O O . GLY A 1 97 ? 14.489 10.891 -23.431 1.00 89.75 97 GLY A O 1
ATOM 768 N N . THR A 1 98 ? 14.078 12.975 -22.706 1.00 87.44 98 THR A N 1
ATOM 769 C CA . THR A 1 98 ? 13.561 12.569 -21.393 1.00 87.44 98 THR A CA 1
ATOM 770 C C . THR A 1 98 ? 12.244 11.816 -21.538 1.00 87.44 98 THR A C 1
ATOM 772 O O . THR A 1 98 ? 12.088 10.758 -20.935 1.00 87.44 98 THR A O 1
ATOM 775 N N . THR A 1 99 ? 11.329 12.296 -22.386 1.00 86.69 99 THR A N 1
ATOM 776 C CA . THR A 1 99 ? 10.057 11.614 -22.667 1.00 86.69 99 THR A CA 1
ATOM 777 C C . THR A 1 99 ? 10.279 10.202 -23.208 1.00 86.69 99 THR A C 1
ATOM 779 O O . THR A 1 99 ? 9.693 9.252 -22.694 1.00 86.69 99 THR A O 1
ATOM 782 N N . VAL A 1 100 ? 11.163 10.040 -24.197 1.00 91.69 100 VAL A N 1
ATOM 783 C CA . VAL A 1 100 ? 11.487 8.725 -24.774 1.00 91.69 100 VAL A CA 1
ATOM 784 C C . VAL A 1 100 ? 12.112 7.801 -23.728 1.00 91.69 100 VAL A C 1
ATOM 786 O O . VAL A 1 100 ? 11.731 6.636 -23.634 1.00 91.69 100 VAL A O 1
ATOM 789 N N . TRP A 1 101 ? 13.027 8.318 -22.902 1.00 92.94 101 TRP A N 1
ATOM 790 C CA . TRP A 1 101 ? 13.631 7.539 -21.821 1.00 92.94 101 TRP A CA 1
ATOM 791 C C . TRP A 1 101 ? 12.586 7.055 -20.808 1.00 92.94 101 TRP A C 1
ATOM 793 O O . TRP A 1 101 ? 12.617 5.890 -20.423 1.00 92.94 101 TRP A O 1
ATOM 803 N N . ILE A 1 102 ? 11.635 7.907 -20.413 1.00 91.81 102 ILE A N 1
ATOM 804 C CA . ILE A 1 102 ? 10.555 7.531 -19.486 1.00 91.81 102 ILE A CA 1
ATOM 805 C C . ILE A 1 102 ? 9.676 6.437 -20.086 1.00 91.81 102 ILE A C 1
ATOM 807 O O . ILE A 1 102 ? 9.376 5.473 -19.390 1.00 91.81 102 ILE A O 1
ATOM 811 N N . ILE A 1 103 ? 9.293 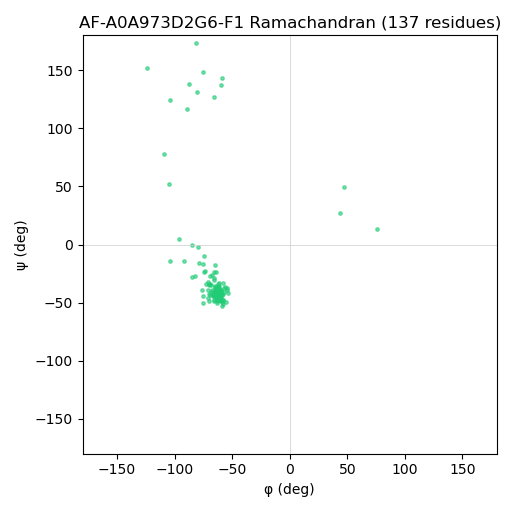6.560 -21.361 1.00 92.12 103 ILE A N 1
ATOM 812 C CA . ILE A 1 103 ? 8.465 5.558 -22.050 1.00 92.12 103 ILE A CA 1
ATOM 813 C C . ILE A 1 103 ? 9.170 4.198 -22.067 1.00 92.12 103 ILE A C 1
ATOM 815 O O . ILE A 1 103 ? 8.560 3.186 -21.727 1.00 92.12 103 ILE A O 1
ATOM 819 N N . GLU A 1 104 ? 10.459 4.162 -22.412 1.00 95.69 104 GLU A N 1
ATOM 820 C CA . GLU A 1 104 ? 11.202 2.899 -22.436 1.00 95.69 104 GLU A CA 1
ATOM 821 C C . GLU A 1 104 ? 11.396 2.320 -21.030 1.00 95.69 104 GLU A C 1
ATOM 823 O O . GLU A 1 104 ? 11.257 1.112 -20.832 1.00 95.69 104 GLU A O 1
ATOM 828 N N . ARG A 1 105 ? 11.663 3.164 -20.024 1.00 95.25 105 ARG A N 1
ATOM 829 C CA . ARG A 1 105 ? 11.749 2.716 -18.627 1.00 95.25 105 ARG A CA 1
ATOM 830 C C . ARG A 1 105 ? 10.429 2.166 -18.114 1.00 95.25 105 ARG A C 1
ATOM 832 O O . ARG A 1 105 ? 10.451 1.146 -17.435 1.00 95.25 105 ARG A O 1
ATOM 839 N N . ASP A 1 106 ? 9.312 2.791 -18.467 1.00 95.50 106 ASP A N 1
ATOM 840 C CA . ASP A 1 106 ? 7.981 2.294 -18.134 1.00 95.50 106 ASP A CA 1
ATOM 841 C C . ASP A 1 106 ? 7.746 0.926 -18.769 1.00 95.50 106 ASP A C 1
ATOM 843 O O . ASP A 1 106 ? 7.411 -0.017 -18.065 1.00 95.50 106 ASP A O 1
ATOM 847 N N . ARG A 1 107 ? 8.046 0.762 -20.063 1.00 95.81 107 ARG A N 1
ATOM 848 C CA . ARG A 1 107 ? 7.904 -0.524 -20.761 1.00 95.81 107 ARG A CA 1
ATOM 849 C C . ARG A 1 107 ? 8.723 -1.642 -20.111 1.00 95.81 107 ARG A C 1
ATOM 851 O O . ARG A 1 107 ? 8.196 -2.728 -19.884 1.00 95.81 107 ARG A O 1
ATOM 858 N N . ILE A 1 108 ? 9.997 -1.382 -19.810 1.00 96.25 108 ILE A N 1
ATOM 859 C CA . ILE A 1 108 ? 10.880 -2.352 -19.143 1.00 96.25 108 ILE A CA 1
ATOM 860 C C . ILE A 1 108 ? 10.336 -2.704 -17.756 1.00 96.25 108 ILE A C 1
ATOM 862 O O . ILE A 1 108 ? 10.312 -3.875 -17.384 1.00 96.25 108 ILE A O 1
ATOM 866 N N . ASN A 1 109 ? 9.883 -1.705 -16.998 1.00 95.06 109 ASN A N 1
ATOM 867 C CA . ASN A 1 109 ? 9.396 -1.920 -15.644 1.00 95.06 109 ASN A CA 1
ATOM 868 C C . ASN A 1 109 ? 8.053 -2.665 -15.618 1.00 95.06 109 ASN A C 1
ATOM 870 O O . ASN A 1 109 ? 7.874 -3.553 -14.794 1.00 95.06 109 ASN A O 1
ATOM 874 N N . GLN A 1 110 ? 7.138 -2.360 -16.544 1.00 94.19 110 GLN A N 1
ATOM 875 C CA . GLN A 1 110 ? 5.872 -3.085 -16.702 1.00 94.19 110 GLN A CA 1
ATOM 876 C C . GLN A 1 110 ? 6.097 -4.555 -17.055 1.00 94.19 110 GLN A C 1
ATOM 878 O O . GLN A 1 110 ? 5.377 -5.409 -16.553 1.00 94.19 110 GLN A O 1
ATOM 883 N N . LEU A 1 111 ? 7.103 -4.863 -17.881 1.00 95.00 111 LEU A N 1
ATOM 884 C CA . LEU A 1 111 ? 7.459 -6.250 -18.174 1.00 95.00 111 LEU A CA 1
ATOM 885 C C . LEU A 1 111 ? 7.950 -6.971 -16.913 1.00 95.00 111 LEU A C 1
ATOM 887 O O . LEU A 1 111 ? 7.486 -8.064 -16.626 1.00 95.00 111 LEU A O 1
ATOM 891 N N . ALA A 1 112 ? 8.828 -6.335 -16.134 1.00 93.00 112 ALA A N 1
ATOM 892 C CA . ALA A 1 112 ? 9.345 -6.914 -14.895 1.00 93.00 112 ALA A CA 1
ATOM 893 C C . ALA A 1 112 ? 8.262 -7.095 -13.812 1.00 93.00 112 ALA A C 1
ATOM 895 O O . ALA A 1 112 ? 8.340 -8.021 -13.014 1.00 93.00 112 ALA A O 1
ATOM 896 N N . LEU A 1 113 ? 7.234 -6.239 -13.780 1.00 91.00 113 LEU A N 1
ATOM 897 C CA . LEU A 1 113 ? 6.114 -6.366 -12.839 1.00 91.00 113 LEU A CA 1
ATOM 898 C C . LEU A 1 113 ? 5.231 -7.590 -13.100 1.00 91.00 113 LEU A C 1
ATOM 900 O O . LEU A 1 113 ? 4.612 -8.074 -12.160 1.00 91.00 113 LEU A O 1
ATOM 904 N N . GLN A 1 114 ? 5.169 -8.096 -14.336 1.00 90.38 114 GLN A N 1
ATOM 905 C CA . GLN A 1 114 ? 4.355 -9.276 -14.669 1.00 90.38 114 GLN A CA 1
ATOM 906 C C . GLN A 1 114 ? 4.840 -10.544 -13.958 1.00 90.38 114 GLN A C 1
ATOM 908 O O . GLN A 1 114 ? 4.051 -11.461 -13.741 1.00 90.38 114 GLN A O 1
ATOM 913 N N . ASP A 1 115 ? 6.115 -10.575 -13.569 1.00 89.44 115 ASP A N 1
ATOM 914 C CA . ASP A 1 115 ? 6.729 -11.696 -12.861 1.00 89.44 115 ASP A CA 1
ATOM 915 C C . ASP A 1 115 ? 6.505 -11.633 -11.335 1.00 89.44 115 ASP A C 1
ATOM 917 O O . ASP A 1 115 ? 6.954 -12.519 -10.602 1.00 89.44 115 ASP A O 1
ATOM 921 N N . HIS A 1 116 ? 5.817 -10.600 -10.834 1.00 87.50 116 HIS A N 1
ATOM 922 C CA . HIS A 1 116 ? 5.615 -10.360 -9.406 1.00 87.50 116 HIS A CA 1
ATOM 923 C C . HIS A 1 116 ? 4.126 -10.248 -9.029 1.00 87.50 116 HIS A C 1
ATOM 925 O O . HIS A 1 116 ? 3.311 -9.818 -9.845 1.00 87.50 116 HIS A O 1
ATOM 931 N N . PRO A 1 117 ? 3.746 -10.605 -7.783 1.00 86.56 117 PRO A N 1
ATOM 932 C CA . PRO A 1 117 ? 2.372 -10.444 -7.303 1.00 86.56 117 PRO A CA 1
ATOM 933 C C . PRO A 1 117 ? 1.891 -8.988 -7.361 1.00 86.56 117 PRO A C 1
ATOM 935 O O . PRO A 1 117 ? 2.656 -8.064 -7.062 1.00 86.56 117 PRO A O 1
ATOM 938 N N . ASP A 1 118 ? 0.612 -8.778 -7.682 1.00 89.31 118 ASP A N 1
ATOM 939 C CA . ASP A 1 118 ? 0.014 -7.441 -7.700 1.00 89.31 118 ASP A CA 1
ATOM 940 C C . ASP A 1 118 ? -0.043 -6.837 -6.288 1.00 89.31 118 ASP A C 1
ATOM 942 O O . ASP A 1 118 ? -0.587 -7.423 -5.352 1.00 89.31 118 ASP A O 1
ATOM 946 N N . LEU A 1 119 ? 0.493 -5.624 -6.143 1.00 90.88 119 LEU A N 1
ATOM 947 C CA . LEU A 1 119 ? 0.591 -4.955 -4.846 1.00 90.88 119 LEU A CA 1
ATOM 948 C C . LEU A 1 119 ? -0.778 -4.669 -4.216 1.00 90.88 119 LEU A C 1
ATOM 950 O O . LEU A 1 119 ? -0.934 -4.810 -3.003 1.00 90.88 119 LEU A O 1
ATOM 954 N N . ASN A 1 120 ? -1.775 -4.266 -5.009 1.00 91.25 120 ASN A N 1
ATOM 955 C CA . ASN A 1 120 ? -3.106 -3.980 -4.471 1.00 91.25 120 ASN A CA 1
ATOM 956 C C . ASN A 1 120 ? -3.779 -5.269 -4.003 1.00 91.25 120 ASN A C 1
ATOM 958 O O . ASN A 1 120 ? -4.499 -5.258 -3.005 1.00 91.25 120 ASN A O 1
ATOM 962 N N . GLN A 1 121 ? -3.517 -6.379 -4.693 1.00 91.75 121 GLN A N 1
ATOM 9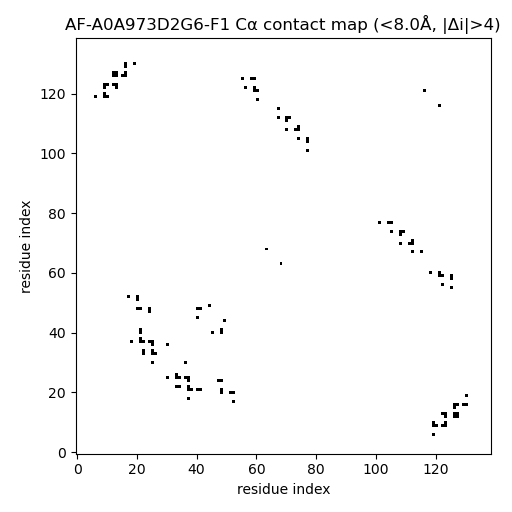63 C CA . GLN A 1 121 ? -3.983 -7.693 -4.284 1.00 91.75 121 GLN A CA 1
ATOM 964 C C . GLN A 1 121 ? -3.377 -8.124 -2.946 1.00 91.75 121 GLN A C 1
ATOM 966 O O . GLN A 1 121 ? -4.121 -8.574 -2.072 1.00 91.75 121 GLN A O 1
ATOM 971 N N . GLU A 1 122 ? -2.073 -7.941 -2.743 1.00 93.12 122 GLU A N 1
ATOM 972 C CA . GLU A 1 122 ? -1.418 -8.274 -1.470 1.00 93.12 122 GLU A CA 1
ATOM 973 C C . GLU A 1 122 ? -1.936 -7.409 -0.311 1.00 93.12 122 GLU A C 1
ATOM 975 O O . GLU A 1 122 ? -2.266 -7.924 0.761 1.00 93.12 122 GLU A O 1
ATOM 980 N N . ILE A 1 123 ? -2.103 -6.100 -0.534 1.00 94.06 123 ILE A N 1
ATOM 981 C CA . ILE A 1 123 ? -2.667 -5.182 0.470 1.00 94.06 123 ILE A CA 1
ATOM 982 C C . ILE A 1 123 ? -4.106 -5.577 0.823 1.00 94.06 123 ILE A C 1
ATOM 984 O O . ILE A 1 123 ? -4.453 -5.690 2.002 1.00 94.06 123 ILE A O 1
ATOM 988 N N . ALA A 1 12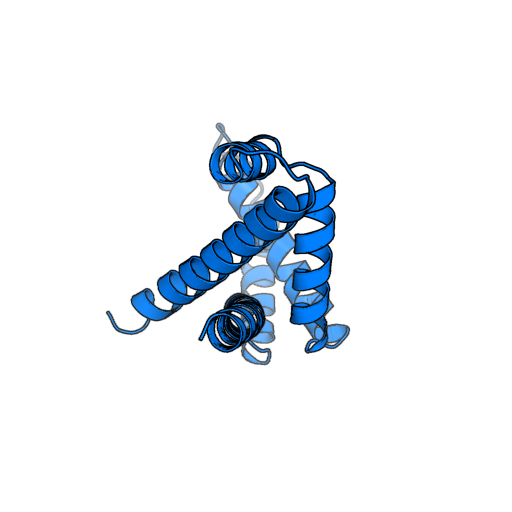4 ? -4.950 -5.822 -0.179 1.00 94.06 124 ALA A N 1
ATOM 989 C CA . ALA A 1 124 ? -6.336 -6.212 0.049 1.00 94.06 124 ALA A CA 1
ATOM 990 C C . ALA A 1 124 ? -6.433 -7.574 0.746 1.00 94.06 124 ALA A C 1
ATOM 992 O O . ALA A 1 124 ? -7.266 -7.744 1.630 1.00 94.06 124 ALA A O 1
ATOM 993 N N . THR A 1 125 ? -5.565 -8.528 0.402 1.00 93.44 125 THR A N 1
ATOM 994 C CA . THR A 1 125 ? -5.507 -9.846 1.052 1.00 93.44 125 THR A CA 1
ATOM 995 C C . THR A 1 125 ? -5.124 -9.711 2.525 1.00 93.44 125 THR A C 1
ATOM 997 O O . THR A 1 125 ? -5.761 -10.318 3.391 1.00 93.44 125 THR A O 1
ATOM 1000 N N . HIS A 1 126 ? -4.143 -8.858 2.831 1.00 94.88 126 HIS A N 1
ATOM 1001 C CA . HIS A 1 126 ? -3.759 -8.548 4.204 1.00 94.88 126 HIS A CA 1
ATOM 1002 C C . HIS A 1 126 ? -4.937 -7.975 5.009 1.00 94.88 126 HIS A C 1
ATOM 1004 O O . HIS A 1 126 ? -5.261 -8.479 6.089 1.00 94.88 126 HIS A O 1
ATOM 1010 N N . TYR A 1 127 ? -5.634 -6.973 4.466 1.00 95.31 127 TYR A N 1
ATOM 1011 C CA . TYR A 1 127 ? -6.786 -6.374 5.141 1.00 95.31 127 TYR A CA 1
ATOM 1012 C C . TYR A 1 127 ? -8.002 -7.297 5.211 1.00 95.31 127 TYR A C 1
ATOM 1014 O O . TYR A 1 127 ? -8.688 -7.302 6.230 1.00 95.31 127 TYR A O 1
ATOM 1022 N N . ALA A 1 128 ? -8.244 -8.130 4.200 1.00 93.75 128 ALA A N 1
ATOM 1023 C CA . ALA A 1 128 ? -9.296 -9.139 4.236 1.00 93.75 128 ALA A CA 1
ATOM 1024 C C . ALA A 1 128 ? -9.082 -10.127 5.391 1.00 93.75 128 ALA A C 1
ATOM 1026 O O . ALA A 1 128 ? -10.041 -10.469 6.082 1.00 93.75 128 ALA A O 1
ATOM 1027 N N . SER A 1 129 ? -7.833 -10.535 5.655 1.00 93.31 129 SER A N 1
ATOM 1028 C CA . SER A 1 129 ? -7.507 -11.376 6.813 1.00 93.31 129 SER A CA 1
ATOM 1029 C C . SER A 1 129 ? -7.850 -10.680 8.132 1.00 93.31 129 SER A C 1
ATOM 1031 O O . SER A 1 129 ? -8.516 -11.279 8.975 1.00 93.31 129 SER A O 1
ATOM 1033 N N . ILE A 1 130 ? -7.447 -9.414 8.290 1.00 92.56 130 ILE A N 1
ATOM 1034 C CA . ILE A 1 130 ? -7.729 -8.618 9.497 1.00 92.56 130 ILE A CA 1
ATOM 1035 C C . ILE A 1 130 ? -9.239 -8.473 9.712 1.00 92.56 130 ILE A C 1
ATOM 1037 O O . ILE A 1 130 ? -9.738 -8.704 10.811 1.00 92.56 130 ILE A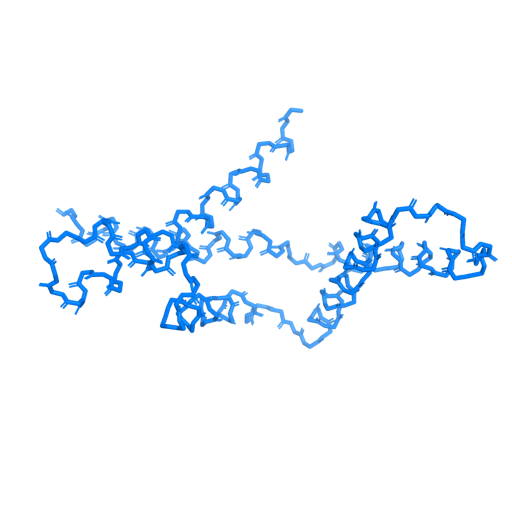 O 1
ATOM 1041 N N . LEU A 1 131 ? -9.981 -8.114 8.663 1.00 93.25 131 LEU A N 1
ATOM 1042 C CA . LEU A 1 131 ? -11.432 -7.958 8.730 1.00 93.25 131 LEU A CA 1
ATOM 1043 C C . LEU A 1 131 ? -12.113 -9.285 9.089 1.00 93.25 131 LEU A C 1
ATOM 1045 O O . LEU A 1 131 ? -13.000 -9.307 9.940 1.00 93.25 131 LEU A O 1
ATOM 1049 N N . ALA A 1 132 ? -11.665 -10.400 8.509 1.00 93.00 132 ALA A N 1
ATOM 1050 C CA . ALA A 1 132 ? -12.202 -11.719 8.820 1.00 93.00 132 ALA A CA 1
ATOM 1051 C C . ALA A 1 132 ? -11.941 -12.136 10.280 1.00 93.00 132 ALA A C 1
ATOM 1053 O O . ALA A 1 132 ? -12.816 -12.742 10.898 1.00 93.00 132 ALA A O 1
ATOM 1054 N N . ASP A 1 133 ? -10.776 -11.804 10.848 1.00 92.38 133 ASP A N 1
ATOM 1055 C CA . ASP A 1 133 ? -10.479 -12.029 12.271 1.00 92.38 133 ASP A CA 1
ATOM 1056 C C . ASP A 1 133 ? -11.426 -11.237 13.178 1.00 92.38 133 ASP A C 1
ATOM 1058 O O . ASP A 1 133 ? -11.962 -11.775 14.146 1.00 92.38 133 ASP A O 1
ATOM 1062 N N . VAL A 1 134 ? -11.682 -9.972 12.843 1.00 89.69 134 VAL A N 1
ATOM 1063 C CA . VAL A 1 134 ? -12.617 -9.122 13.592 1.00 89.69 134 VAL A CA 1
ATOM 1064 C C . VAL A 1 134 ? -14.037 -9.684 13.528 1.00 89.69 134 VAL A C 1
ATOM 1066 O O . VAL A 1 134 ? -14.688 -9.799 14.564 1.00 89.69 134 VAL A O 1
ATOM 1069 N N . MET A 1 135 ? -14.504 -10.088 12.343 1.00 89.69 135 MET A N 1
ATOM 1070 C CA . MET A 1 135 ? -15.839 -10.674 12.174 1.00 89.69 135 MET A CA 1
ATOM 1071 C C . MET A 1 135 ? -16.001 -11.979 12.958 1.00 89.69 135 MET A C 1
ATOM 1073 O O . MET A 1 135 ? -17.061 -12.214 13.529 1.00 89.69 135 MET A O 1
ATOM 1077 N N . ARG A 1 136 ? -14.952 -12.810 13.028 1.00 92.06 136 ARG A N 1
ATOM 1078 C CA . ARG A 1 136 ? -14.952 -14.031 13.850 1.00 92.06 136 ARG A CA 1
ATOM 1079 C C . ARG A 1 136 ? -15.048 -13.740 15.344 1.00 92.06 136 ARG A C 1
ATOM 1081 O O . ARG A 1 136 ? -15.693 -14.500 16.047 1.00 92.06 136 ARG A O 1
ATOM 1088 N N . ASN A 1 137 ? -14.415 -12.672 15.821 1.00 85.94 137 ASN A N 1
ATOM 1089 C CA . ASN A 1 137 ? -14.423 -12.310 17.241 1.00 85.94 137 ASN A CA 1
ATOM 1090 C C . ASN A 1 137 ? -15.721 -11.615 17.690 1.00 85.94 137 ASN A C 1
ATOM 1092 O O . ASN A 1 137 ? -15.953 -11.488 18.889 1.00 85.94 137 ASN A O 1
ATOM 1096 N N . ALA A 1 138 ? -16.533 -11.132 16.747 1.00 78.75 138 ALA A N 1
ATOM 1097 C CA . ALA A 1 138 ? -17.811 -10.475 17.017 1.00 78.75 138 ALA A CA 1
ATOM 1098 C C . ALA A 1 138 ? -19.020 -11.436 17.015 1.00 78.75 138 ALA A C 1
ATOM 1100 O O . ALA A 1 138 ? -20.099 -11.032 17.449 1.00 78.75 138 ALA A O 1
ATOM 1101 N N . ALA A 1 139 ? -18.850 -12.660 16.501 1.00 58.94 139 ALA A N 1
ATOM 1102 C CA . ALA A 1 139 ? -19.866 -13.716 16.443 1.00 58.94 139 ALA A CA 1
ATOM 1103 C C . ALA A 1 139 ? -19.819 -14.619 17.685 1.00 58.94 139 ALA A C 1
ATOM 1105 O O . ALA A 1 139 ? -20.911 -15.035 18.135 1.00 58.94 139 ALA A O 1
#

Radius of gyration: 19.07 Å; Cα contacts (8 Å, |Δi|>4): 70; chains: 1; bounding box: 35×38×52 Å

Sequence (139 aa):
YADCDSYLILQYVSAAGILRRALEIAEKSGELDTDDVARKLIETEEKKLLDAVTKDMAAALKVYDDQALSILTANKRLTDYKDSFRLREVWDTQALGTTVWIIERDRINQLALQDHPDLNQEIATHYASILADVMRNAA

Secondary structure (DSSP, 8-state):
-HHHHHHHHHHHHHHHHHHHHHHHHHHTTT-S-HHHHHHHHHHTT-HHHHHHHHHHHHHHGGGS-HHHHHHHHHHHHHHHHHHHHHT-S------HHHHHHHHHHHHHHHHHHTTS--HHHHHHHHHHHHHHHHHHHH-

pLDDT: mean 89.57, std 9.9, range [43.66, 96.69]

Solvent-accessible surface area (backbone atoms only — not comparable to full-atom values): 7812 Å² total; per-residue (Å²): 118,78,71,64,54,53,57,55,48,30,51,49,41,35,50,52,36,51,52,48,52,31,37,58,54,21,62,71,68,71,57,93,59,34,64,64,46,20,49,47,41,61,79,67,62,33,64,73,53,50,56,52,52,51,52,52,51,53,58,39,50,64,82,53,51,75,65,54,49,50,51,53,50,53,48,50,54,52,48,56,50,53,50,54,58,70,72,42,94,66,85,83,73,90,47,63,71,57,54,53,51,50,54,53,50,49,54,55,46,56,58,60,48,72,82,49,84,59,66,58,56,39,41,17,52,50,24,48,51,54,53,51,53,52,55,62,74,75,108

Foldseek 3Di:
DVPVVVLVLLVVLLVVLLLVLLLVVLVVVVDPCSNVSSVCCVVVVPPSSVVVSVVLLVVLCPVDDPVLVVLVVLLVVLVVVVVVQVPDPDNDPVPVVVVVVSVVSNVVSVVVCVVDDDSSVSSSVSSVVVVVVVVVVVD

Nearest PDB structures (foldseek):
  8wjo-assembly1_B  TM=2.865E-01  e=8.027E+00  Saccharomyces cerevisiae S288C
  7nna-assembly1_A  TM=2.705E-01  e=7.592E+00  Klebsiella pneumoniae

Mean predicted aligned error: 5.77 Å